Protein AF-A0A8J3CA20-F1 (afdb_monomer)

Secondary structure (DSSP, 8-state):
----STTS-HHHHHTSPPHHHHHHHHHHHHHHHHHHHHHHHT-TTTS-HHHHHHHHHHHHHHHHHHHHHHS--SSS--

pLDDT: mean 72.66, std 11.97, range [43.0, 88.62]

Organism: NCBI:txid907463

Radius of gyration: 18.33 Å; Cα contacts (8 Å, |Δi|>4): 58; chains: 1; bounding box: 51×18×45 Å

Sequence (78 aa):
MTDNVAGISRETAASAISPKVGAAALGAAVATIFWTIAGATFWKDTFTASEISGLCGASATVLAFILGYFIRDRLRNE

Structure (mmCIF, N/CA/C/O backbone):
data_AF-A0A8J3CA20-F1
#
_entry.id   AF-A0A8J3CA20-F1
#
loop_
_atom_site.group_PDB
_atom_site.id
_atom_site.type_symbol
_atom_site.label_atom_id
_atom_site.label_alt_id
_atom_site.label_comp_id
_atom_site.label_asym_id
_atom_site.label_entity_id
_atom_site.label_seq_id
_atom_site.pdbx_PDB_ins_code
_atom_site.Cartn_x
_atom_site.Cartn_y
_atom_site.Cartn_z
_atom_site.occupancy
_atom_site.B_iso_or_equiv
_atom_site.auth_seq_id
_atom_site.auth_comp_id
_atom_site.auth_asym_id
_atom_site.auth_atom_id
_atom_site.pdbx_PDB_model_num
ATOM 1 N N . MET A 1 1 ? -35.641 7.333 23.239 1.00 45.97 1 MET A N 1
ATOM 2 C CA . MET A 1 1 ? -34.862 6.083 23.313 1.00 45.97 1 MET A C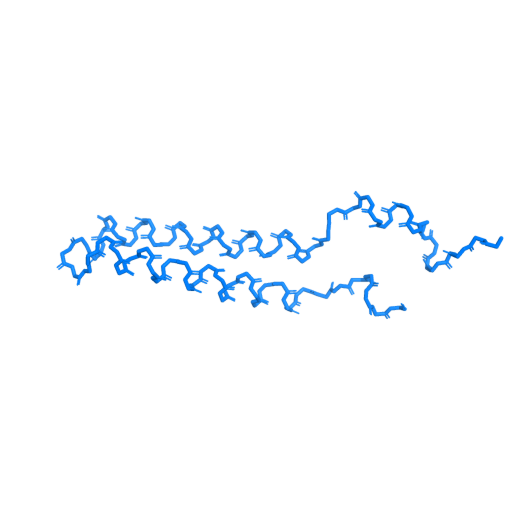A 1
ATOM 3 C C . MET A 1 1 ? -33.540 6.380 22.631 1.00 45.97 1 MET A C 1
ATOM 5 O O . MET A 1 1 ? -33.471 6.389 21.413 1.00 45.97 1 MET A O 1
ATOM 9 N N . THR A 1 2 ? -32.566 6.865 23.396 1.00 52.47 2 THR A N 1
ATOM 10 C CA . THR A 1 2 ? -31.244 7.231 22.884 1.00 52.47 2 THR A CA 1
ATOM 11 C C . THR A 1 2 ? -30.407 5.962 22.871 1.00 52.47 2 THR A C 1
ATOM 13 O O . THR A 1 2 ? -30.040 5.458 23.930 1.00 52.47 2 THR A O 1
ATOM 16 N N . ASP A 1 3 ? -30.175 5.412 21.679 1.00 50.34 3 ASP A N 1
ATOM 17 C CA . ASP A 1 3 ? -29.312 4.248 21.464 1.00 50.34 3 ASP A CA 1
ATOM 18 C C . ASP A 1 3 ? -27.859 4.620 21.803 1.00 50.34 3 ASP A C 1
ATOM 20 O O . ASP A 1 3 ? -27.048 4.947 20.935 1.00 50.34 3 ASP A O 1
ATOM 24 N N . ASN A 1 4 ? -27.544 4.624 23.096 1.00 53.50 4 ASN A N 1
ATOM 25 C CA . ASN A 1 4 ? -26.198 4.791 23.616 1.00 53.50 4 ASN A CA 1
ATOM 26 C C . ASN A 1 4 ? -25.529 3.418 23.656 1.00 53.50 4 ASN A C 1
ATOM 28 O O . ASN A 1 4 ? -25.704 2.662 24.610 1.00 53.50 4 ASN A O 1
ATOM 32 N N . VAL A 1 5 ? -24.749 3.109 22.625 1.00 52.22 5 VAL A N 1
ATOM 33 C CA . VAL A 1 5 ? -23.782 2.009 22.667 1.00 52.22 5 VAL A CA 1
ATOM 34 C C . VAL A 1 5 ? -22.475 2.602 23.211 1.00 52.22 5 VAL A C 1
ATOM 36 O O . VAL A 1 5 ? -21.960 3.577 22.670 1.00 52.22 5 VAL A O 1
ATOM 39 N N . ALA A 1 6 ? -22.022 2.104 24.364 1.00 56.03 6 ALA A N 1
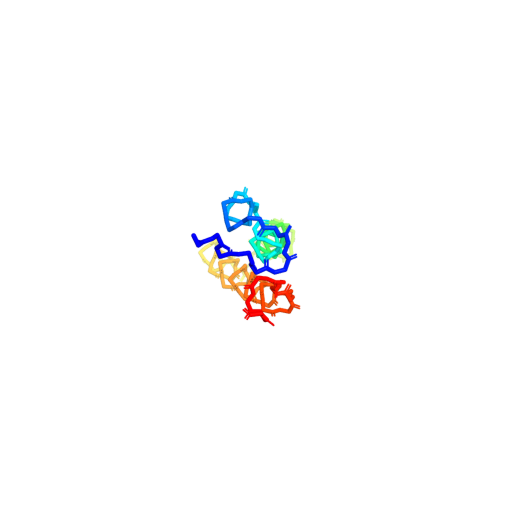ATOM 40 C CA . ALA A 1 6 ? -20.766 2.461 25.045 1.00 56.03 6 ALA A CA 1
ATOM 41 C C . ALA A 1 6 ? -20.515 3.941 25.435 1.00 56.03 6 ALA A C 1
ATOM 43 O O . ALA A 1 6 ? -19.377 4.332 25.688 1.00 56.03 6 ALA A O 1
ATOM 44 N N . GLY A 1 7 ? -21.556 4.772 25.565 1.00 57.78 7 GLY A N 1
ATOM 45 C CA . GLY A 1 7 ? -21.423 6.129 26.128 1.00 57.78 7 GLY A CA 1
ATOM 46 C C . GLY A 1 7 ? -20.912 7.201 25.157 1.00 57.78 7 GLY A C 1
ATOM 47 O O . GLY A 1 7 ? -20.603 8.311 25.585 1.00 57.78 7 GLY A O 1
ATOM 48 N N . ILE A 1 8 ? -20.866 6.904 23.857 1.00 59.88 8 ILE A N 1
ATOM 49 C CA . ILE A 1 8 ? -20.621 7.878 22.787 1.00 59.88 8 ILE A CA 1
ATOM 50 C C . ILE A 1 8 ? -21.866 7.893 21.897 1.00 59.88 8 ILE A C 1
ATOM 52 O O . ILE A 1 8 ? -22.344 6.837 21.484 1.00 59.88 8 ILE A O 1
ATOM 56 N N . SER A 1 9 ? -22.422 9.075 21.603 1.00 67.19 9 SER A N 1
ATOM 57 C CA . SER A 1 9 ? -23.589 9.150 20.716 1.00 67.19 9 SER A CA 1
ATOM 58 C C . SER A 1 9 ? -23.220 8.612 19.329 1.00 67.19 9 SER A C 1
ATOM 60 O O . SER A 1 9 ? -22.131 8.893 18.819 1.00 67.19 9 SER A O 1
ATOM 62 N N . ARG A 1 10 ? -24.118 7.852 18.685 1.00 63.47 10 ARG A N 1
ATOM 63 C CA . ARG A 1 10 ? -23.897 7.324 17.321 1.00 63.47 10 ARG A CA 1
ATOM 64 C C . ARG A 1 10 ? -23.511 8.418 16.318 1.00 63.47 10 ARG A C 1
ATOM 66 O O . ARG A 1 10 ? -22.736 8.166 15.405 1.00 63.47 10 ARG A O 1
ATOM 73 N N . GLU A 1 11 ? -24.004 9.634 16.529 1.00 60.62 11 GLU A N 1
ATOM 74 C CA . GLU A 1 11 ? -23.667 10.836 15.759 1.00 60.62 11 GLU A CA 1
ATOM 75 C C . GLU A 1 11 ? -22.182 11.218 15.899 1.00 60.62 11 GLU A C 1
ATOM 77 O O . GLU A 1 11 ? -21.515 11.503 14.907 1.00 60.62 11 GLU A O 1
ATOM 82 N N . THR A 1 12 ? -21.628 11.140 17.113 1.00 63.12 12 THR A N 1
ATOM 83 C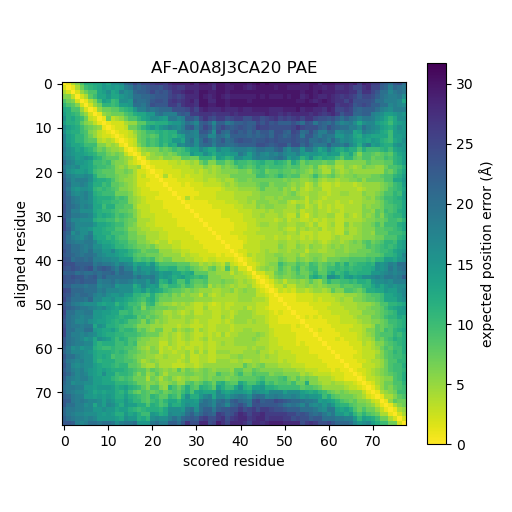 CA . THR A 1 12 ? -20.204 11.401 17.387 1.00 63.12 12 THR A CA 1
ATOM 84 C C . THR A 1 12 ? -19.314 10.306 16.794 1.00 63.12 12 THR A C 1
ATOM 86 O O . THR A 1 12 ? -18.266 10.599 16.221 1.00 63.12 12 THR A O 1
ATOM 89 N N . ALA A 1 13 ? -19.746 9.044 16.876 1.00 60.75 13 ALA A N 1
ATOM 90 C CA . ALA A 1 13 ? -19.047 7.920 16.255 1.00 60.75 13 ALA A CA 1
ATOM 91 C C . ALA A 1 13 ? -19.042 8.005 14.717 1.00 60.75 13 ALA A C 1
ATOM 93 O O . ALA A 1 13 ? -18.024 7.716 14.093 1.00 60.75 13 ALA A O 1
ATOM 94 N N . ALA A 1 14 ? -20.150 8.441 14.110 1.00 60.94 14 ALA A N 1
ATOM 95 C CA . ALA A 1 14 ? -20.266 8.636 12.666 1.00 60.94 14 ALA A CA 1
ATOM 96 C C . ALA A 1 14 ? -19.460 9.844 12.153 1.00 60.94 14 ALA A C 1
ATOM 98 O O . ALA A 1 14 ? -19.040 9.853 10.998 1.00 60.94 14 ALA A O 1
ATOM 99 N N . SER A 1 15 ? -19.220 10.848 13.003 1.00 60.44 15 SER A N 1
ATOM 100 C CA . SER A 1 15 ? -18.421 12.028 12.656 1.00 60.44 15 SER A CA 1
ATOM 101 C 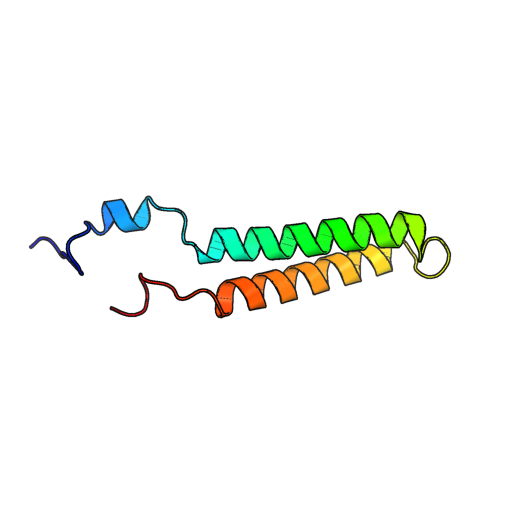C . SER A 1 15 ? -16.903 11.793 12.727 1.00 60.44 15 SER A C 1
ATOM 103 O O . SER A 1 15 ? -16.139 12.650 12.276 1.00 60.44 15 SER A O 1
ATOM 105 N N . ALA A 1 16 ? -16.441 10.675 13.295 1.00 65.06 16 ALA A N 1
ATOM 106 C CA . ALA A 1 16 ? -15.020 10.370 13.434 1.00 65.06 16 ALA A CA 1
ATOM 107 C C . ALA A 1 16 ? -14.500 9.553 12.239 1.00 65.06 16 ALA A C 1
ATOM 109 O O . ALA A 1 16 ? -15.094 8.550 11.844 1.00 65.06 16 ALA A O 1
ATOM 110 N N . ILE A 1 17 ? -13.346 9.940 11.681 1.00 65.38 17 ILE A N 1
ATOM 111 C CA . ILE A 1 17 ? -12.666 9.132 10.659 1.00 65.38 17 ILE A CA 1
ATOM 112 C C . ILE A 1 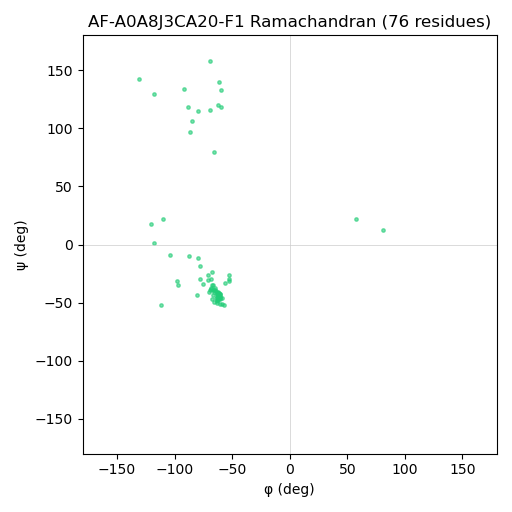17 ? -12.273 7.793 11.288 1.00 65.38 17 ILE A C 1
ATOM 114 O O . ILE A 1 17 ? -11.511 7.750 12.255 1.00 65.38 17 ILE A O 1
ATOM 118 N N . SER A 1 18 ? -12.780 6.692 10.724 1.00 67.69 18 SER A N 1
ATOM 119 C CA . SER A 1 18 ? -12.451 5.354 11.213 1.00 67.69 18 SER A CA 1
ATOM 120 C C . SER A 1 18 ? -10.935 5.113 11.120 1.00 67.69 18 SER A C 1
ATOM 122 O O . SER A 1 18 ? -10.346 5.335 10.055 1.00 67.69 18 SER A O 1
ATOM 124 N N . PRO A 1 19 ? -10.290 4.591 12.181 1.00 68.56 19 PRO A N 1
ATOM 125 C CA . PRO A 1 19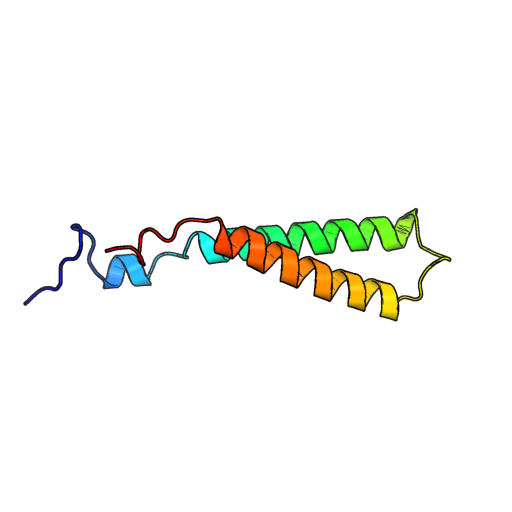 ? -8.865 4.246 12.178 1.00 68.56 19 PRO A CA 1
ATOM 126 C C . PRO A 1 19 ? -8.458 3.325 11.020 1.00 68.56 19 PRO A C 1
ATOM 128 O O . PRO A 1 19 ? -7.322 3.371 10.549 1.00 68.56 19 PRO A O 1
ATOM 131 N N . LYS A 1 20 ? -9.403 2.526 10.512 1.00 70.25 20 LYS A N 1
ATOM 132 C CA . LYS A 1 20 ? -9.203 1.676 9.336 1.00 70.25 20 LYS A CA 1
ATOM 133 C C . LYS A 1 20 ? -8.971 2.469 8.059 1.00 70.25 20 LYS A C 1
ATOM 135 O O . LYS A 1 20 ? -8.140 2.070 7.254 1.00 70.25 20 LYS A O 1
ATOM 140 N N . VAL A 1 21 ? -9.678 3.586 7.879 1.00 75.38 21 VAL A N 1
ATOM 141 C CA . VAL A 1 21 ? -9.517 4.460 6.708 1.00 75.38 21 VAL A CA 1
ATOM 142 C C . VAL A 1 21 ? -8.140 5.114 6.739 1.00 75.38 21 VAL A C 1
ATOM 144 O O . VAL A 1 21 ? -7.445 5.119 5.727 1.00 75.38 21 VAL A O 1
ATOM 147 N N . GLY A 1 22 ? -7.705 5.585 7.911 1.00 77.81 22 GLY A N 1
ATOM 148 C CA . GLY A 1 22 ? -6.366 6.152 8.082 1.00 77.81 22 GLY A CA 1
ATOM 149 C C . GLY A 1 22 ? -5.257 5.144 7.770 1.00 77.81 22 GLY A C 1
ATOM 150 O O . GLY A 1 22 ? -4.304 5.464 7.066 1.00 77.81 22 GLY A O 1
ATOM 151 N N . ALA A 1 23 ? -5.398 3.902 8.227 1.00 74.88 23 ALA A N 1
ATOM 152 C CA . ALA A 1 23 ? -4.397 2.873 7.969 1.00 74.88 23 ALA A CA 1
ATOM 153 C C . ALA A 1 23 ? -4.430 2.324 6.543 1.00 74.88 23 ALA A C 1
ATOM 155 O O . ALA A 1 23 ? -3.373 2.054 5.975 1.00 74.88 23 ALA A O 1
ATOM 156 N N . ALA A 1 24 ? -5.611 2.234 5.931 1.00 78.25 24 ALA A N 1
ATOM 157 C CA . ALA A 1 24 ? -5.728 1.938 4.510 1.00 78.25 24 ALA A CA 1
ATOM 158 C C . ALA A 1 24 ? -5.035 3.019 3.661 1.00 78.25 24 ALA A C 1
ATOM 160 O O . ALA A 1 24 ? -4.260 2.695 2.760 1.00 78.25 24 ALA A O 1
ATOM 161 N N . ALA A 1 25 ? -5.244 4.298 3.997 1.00 80.19 25 ALA A N 1
ATOM 162 C CA . ALA A 1 25 ? -4.581 5.421 3.339 1.00 80.19 25 ALA A CA 1
ATOM 163 C C . ALA A 1 25 ? -3.056 5.383 3.527 1.00 80.19 25 ALA A C 1
ATOM 165 O O . ALA A 1 25 ? -2.314 5.601 2.571 1.00 80.19 25 ALA A O 1
ATOM 166 N N . LEU A 1 26 ? -2.581 5.041 4.729 1.00 79.88 26 LEU A N 1
ATOM 167 C CA . LEU A 1 26 ? -1.153 4.883 5.003 1.00 79.88 26 LEU A CA 1
ATOM 168 C C . LEU A 1 26 ? -0.537 3.749 4.166 1.00 79.88 26 LEU A C 1
ATOM 170 O O . LEU A 1 26 ? 0.533 3.922 3.588 1.00 79.88 26 LEU A O 1
ATOM 174 N N . GLY A 1 27 ? -1.239 2.621 4.033 1.00 81.31 27 GLY A N 1
ATOM 175 C CA . GLY A 1 27 ? -0.823 1.501 3.186 1.00 81.31 27 GLY A CA 1
ATOM 176 C C . GLY A 1 27 ? -0.687 1.869 1.717 1.00 81.31 27 GLY A C 1
ATOM 177 O O . GLY A 1 27 ? 0.332 1.575 1.090 1.00 81.31 27 GLY A O 1
ATOM 178 N N . ALA A 1 28 ? -1.691 2.563 1.184 1.00 78.25 28 ALA A N 1
ATOM 179 C CA . ALA A 1 28 ? -1.670 3.047 -0.189 1.00 78.25 28 ALA A CA 1
ATOM 180 C C . ALA A 1 28 ? -0.544 4.070 -0.422 1.00 78.25 28 ALA A C 1
ATOM 182 O O . ALA A 1 28 ? 0.144 4.012 -1.444 1.00 78.25 28 ALA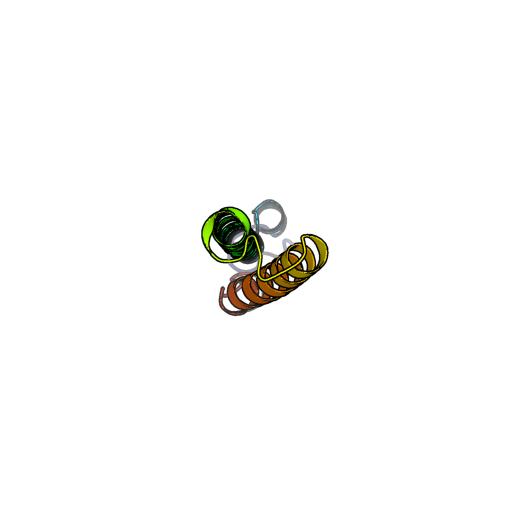 A O 1
ATOM 183 N N . ALA A 1 29 ? -0.308 4.971 0.537 1.00 81.00 29 ALA A N 1
ATOM 184 C CA . ALA A 1 29 ? 0.767 5.956 0.456 1.00 81.00 29 ALA A CA 1
ATOM 185 C C . ALA A 1 29 ? 2.152 5.292 0.435 1.00 81.00 29 ALA A C 1
ATOM 187 O O . ALA A 1 29 ? 2.971 5.615 -0.424 1.00 81.00 29 ALA A O 1
ATOM 188 N N . VAL A 1 30 ? 2.400 4.320 1.321 1.00 85.12 30 VAL A N 1
ATOM 189 C CA . VAL A 1 30 ? 3.672 3.578 1.368 1.00 85.12 30 VAL A CA 1
ATOM 190 C C . VAL A 1 30 ? 3.929 2.837 0.057 1.00 85.12 30 VAL A C 1
ATOM 192 O O . VAL A 1 30 ? 5.028 2.929 -0.488 1.00 85.12 30 VAL A O 1
ATOM 195 N N . ALA A 1 31 ? 2.914 2.160 -0.486 1.00 86.19 31 ALA A N 1
ATOM 196 C CA . ALA A 1 31 ? 3.017 1.480 -1.776 1.00 86.19 31 ALA A CA 1
ATOM 197 C C . ALA A 1 31 ? 3.380 2.454 -2.907 1.00 86.19 31 ALA A C 1
ATOM 199 O O . ALA A 1 31 ? 4.293 2.199 -3.690 1.00 86.19 31 ALA A O 1
ATOM 200 N N . THR A 1 32 ? 2.701 3.601 -2.951 1.00 84.38 32 THR A N 1
ATOM 201 C CA . THR A 1 32 ? 2.912 4.620 -3.985 1.00 84.38 32 THR A CA 1
ATOM 202 C C . THR A 1 32 ? 4.324 5.196 -3.920 1.00 84.38 32 THR A C 1
ATOM 204 O O . THR A 1 32 ? 4.999 5.297 -4.944 1.00 84.38 32 THR A O 1
ATOM 207 N N . ILE A 1 33 ? 4.808 5.526 -2.719 1.00 87.00 33 ILE A N 1
ATOM 208 C CA . ILE A 1 33 ? 6.168 6.042 -2.512 1.00 87.00 33 ILE A CA 1
ATOM 209 C C . ILE A 1 33 ? 7.203 4.996 -2.935 1.00 87.00 33 ILE A C 1
ATOM 211 O O . ILE A 1 33 ? 8.135 5.324 -3.669 1.00 87.00 33 ILE A O 1
ATOM 215 N N . PHE A 1 34 ? 7.017 3.736 -2.529 1.00 88.62 34 PHE A N 1
ATOM 216 C CA . PHE A 1 34 ? 7.921 2.645 -2.890 1.00 88.62 34 PHE A CA 1
ATOM 217 C C . PHE A 1 34 ? 8.048 2.492 -4.409 1.00 88.62 34 PHE A C 1
ATOM 219 O O . PHE A 1 34 ? 9.161 2.516 -4.927 1.00 88.62 34 PHE A O 1
ATOM 226 N N . TRP A 1 35 ? 6.930 2.397 -5.134 1.00 84.62 35 TRP A N 1
ATOM 227 C CA . TRP A 1 35 ? 6.957 2.207 -6.588 1.00 84.62 35 TRP A CA 1
ATOM 228 C C . TRP A 1 35 ? 7.423 3.440 -7.356 1.00 84.62 35 TRP A C 1
ATOM 230 O O . TRP A 1 35 ? 8.070 3.293 -8.390 1.00 84.62 35 TRP A O 1
ATOM 240 N N . THR A 1 36 ? 7.173 4.643 -6.834 1.00 84.31 36 THR A N 1
ATOM 241 C CA . THR A 1 36 ? 7.709 5.884 -7.413 1.00 84.31 36 THR A CA 1
ATOM 242 C C . THR A 1 36 ? 9.235 5.897 -7.351 1.00 84.31 36 THR A C 1
ATOM 244 O O . THR A 1 36 ? 9.892 6.156 -8.357 1.00 84.31 36 THR A O 1
ATOM 247 N N . ILE A 1 37 ? 9.811 5.568 -6.189 1.00 85.31 37 ILE A N 1
ATOM 248 C CA . ILE A 1 37 ? 11.267 5.485 -6.026 1.00 85.31 37 ILE A CA 1
ATOM 249 C C . ILE A 1 37 ? 11.810 4.342 -6.881 1.00 85.31 37 ILE A C 1
ATOM 251 O O . ILE A 1 37 ? 12.730 4.543 -7.666 1.00 85.31 37 ILE A O 1
ATOM 255 N N . ALA A 1 38 ? 11.214 3.156 -6.778 1.00 83.56 38 ALA A N 1
ATOM 256 C CA . ALA A 1 38 ? 11.749 1.971 -7.424 1.00 83.56 38 ALA A CA 1
ATOM 257 C C . ALA A 1 38 ? 11.679 2.029 -8.956 1.00 83.56 38 ALA A C 1
ATOM 259 O O . ALA A 1 38 ? 12.613 1.582 -9.623 1.00 83.56 38 ALA A O 1
ATOM 260 N N . GLY A 1 39 ? 10.631 2.643 -9.512 1.00 82.56 39 GLY A N 1
ATOM 261 C CA . GLY A 1 39 ? 10.544 2.930 -10.940 1.00 82.56 39 GLY A CA 1
ATOM 262 C C . GLY A 1 39 ? 11.576 3.955 -11.413 1.00 82.56 39 GLY A C 1
ATOM 263 O O . GLY A 1 39 ? 12.114 3.813 -12.508 1.00 82.56 39 GLY A O 1
ATOM 264 N N . ALA A 1 40 ? 11.912 4.944 -10.580 1.00 79.19 40 ALA A N 1
ATOM 265 C CA . ALA A 1 40 ? 12.919 5.951 -10.908 1.00 79.19 40 ALA A CA 1
ATOM 266 C C . ALA A 1 40 ? 14.368 5.444 -10.763 1.00 79.19 40 ALA A C 1
ATOM 268 O O . ALA A 1 40 ? 15.250 5.932 -11.470 1.00 79.19 40 ALA A O 1
ATOM 269 N N . THR A 1 41 ? 14.637 4.491 -9.860 1.00 80.38 41 THR A N 1
ATOM 270 C CA . THR A 1 41 ? 16.012 4.093 -9.504 1.00 80.38 41 THR A CA 1
ATOM 271 C C . THR A 1 41 ? 16.394 2.685 -9.950 1.00 80.38 41 THR A C 1
ATOM 273 O O . THR A 1 41 ? 17.434 2.513 -10.581 1.00 80.38 41 THR A O 1
ATOM 276 N N . PHE A 1 42 ? 15.595 1.671 -9.613 1.00 76.06 42 PHE A N 1
ATOM 277 C CA . PHE A 1 42 ? 15.998 0.264 -9.730 1.00 76.06 42 PHE A CA 1
ATOM 278 C C . PHE A 1 42 ? 15.492 -0.397 -11.010 1.00 76.06 42 PHE A C 1
ATOM 280 O O . PHE A 1 42 ? 16.164 -1.271 -11.550 1.00 76.06 42 PHE A O 1
ATOM 287 N N . TRP A 1 43 ? 14.328 0.026 -11.506 1.00 77.44 43 TRP A N 1
ATOM 288 C CA . TRP A 1 43 ? 13.609 -0.678 -12.570 1.00 77.44 43 TRP A CA 1
ATOM 289 C C . TRP A 1 43 ? 13.369 0.140 -13.836 1.00 77.44 43 TRP A C 1
ATOM 291 O O . TRP A 1 43 ? 12.558 -0.258 -14.671 1.00 77.44 43 TRP A O 1
ATOM 301 N N . LYS A 1 44 ? 14.118 1.233 -14.015 1.00 66.75 44 LYS A N 1
ATOM 302 C CA . LYS A 1 44 ? 13.974 2.163 -15.147 1.00 66.75 44 LYS A CA 1
ATOM 303 C C . LYS A 1 44 ? 14.008 1.498 -16.535 1.00 66.75 44 LYS A C 1
ATOM 305 O O . LYS A 1 44 ? 13.355 1.990 -17.443 1.00 66.75 44 LYS A O 1
ATOM 310 N N . ASP A 1 45 ? 14.730 0.380 -16.671 1.00 75.56 45 ASP A N 1
ATOM 311 C CA . ASP A 1 45 ? 14.860 -0.395 -17.920 1.00 75.56 45 ASP A CA 1
ATOM 312 C C . ASP A 1 45 ? 14.308 -1.832 -17.797 1.00 75.56 45 ASP A C 1
ATOM 314 O O . ASP A 1 45 ? 14.422 -2.627 -18.726 1.00 75.56 45 ASP A O 1
ATOM 318 N N . THR A 1 46 ? 13.759 -2.202 -16.635 1.00 79.31 46 THR A N 1
ATOM 319 C CA . THR A 1 46 ? 13.295 -3.575 -16.349 1.00 79.31 46 THR A CA 1
ATOM 320 C C . THR A 1 46 ? 11.802 -3.736 -16.583 1.00 79.31 46 THR A C 1
ATOM 322 O O . THR A 1 46 ? 11.364 -4.795 -17.019 1.00 79.31 46 THR A O 1
ATOM 325 N N . PHE A 1 47 ? 11.028 -2.690 -16.298 1.00 76.12 47 PHE A N 1
ATOM 326 C CA . PHE A 1 47 ? 9.580 -2.688 -16.443 1.00 76.12 47 PHE A CA 1
ATOM 327 C C . PHE A 1 47 ? 9.136 -1.450 -17.214 1.00 76.12 47 PHE A C 1
ATOM 329 O O . PHE A 1 47 ? 9.660 -0.352 -17.032 1.00 76.12 47 PHE A O 1
ATOM 336 N N . THR A 1 48 ? 8.128 -1.621 -18.058 1.00 82.50 48 THR A N 1
ATOM 337 C CA . THR A 1 48 ? 7.436 -0.510 -18.705 1.00 82.50 48 THR A CA 1
ATOM 338 C C . THR A 1 48 ? 6.626 0.287 -17.679 1.00 82.50 48 THR A C 1
ATOM 340 O O . THR A 1 48 ? 6.210 -0.223 -16.635 1.00 82.50 48 THR A O 1
ATOM 343 N N . ALA A 1 49 ? 6.326 1.551 -17.992 1.00 79.44 49 ALA A N 1
ATOM 344 C CA . ALA A 1 49 ? 5.527 2.410 -17.114 1.00 79.44 49 ALA A CA 1
ATOM 345 C C . ALA A 1 49 ? 4.146 1.807 -16.773 1.00 79.44 49 ALA A C 1
ATOM 347 O O . ALA A 1 49 ? 3.644 1.983 -15.662 1.00 79.44 49 ALA A O 1
ATOM 348 N N . SER A 1 50 ? 3.551 1.053 -17.705 1.00 81.62 50 SER A N 1
ATOM 349 C CA . SER A 1 50 ? 2.273 0.368 -17.487 1.00 81.62 50 SER A CA 1
ATOM 350 C C . SER A 1 50 ? 2.386 -0.768 -16.466 1.00 81.62 50 SER A C 1
ATOM 352 O O . SER A 1 50 ? 1.483 -0.947 -15.651 1.00 81.62 50 SER A O 1
ATOM 354 N N . GLU A 1 51 ? 3.485 -1.523 -16.477 1.00 85.38 51 GLU A N 1
ATOM 355 C CA . GLU A 1 51 ? 3.717 -2.622 -15.531 1.00 85.38 51 GLU A CA 1
ATOM 356 C C . GLU A 1 51 ? 3.966 -2.095 -14.115 1.00 85.38 51 GLU A C 1
ATOM 358 O O . GLU A 1 51 ? 3.394 -2.610 -13.154 1.00 85.38 51 GLU A O 1
ATOM 363 N N . ILE A 1 52 ? 4.740 -1.011 -13.987 1.00 82.50 52 ILE A N 1
ATOM 364 C CA . ILE A 1 52 ? 4.984 -0.338 -12.703 1.00 82.50 52 ILE A CA 1
ATOM 365 C C . ILE A 1 52 ? 3.680 0.226 -12.131 1.00 82.50 52 ILE A C 1
ATOM 367 O O . ILE A 1 52 ? 3.411 0.067 -10.941 1.00 82.50 52 ILE A O 1
ATOM 371 N N . SER A 1 53 ? 2.837 0.842 -12.965 1.00 81.06 53 SER A N 1
ATOM 372 C CA . SER A 1 53 ? 1.524 1.338 -12.537 1.00 81.06 53 SER A CA 1
ATOM 373 C C . SER A 1 53 ? 0.614 0.202 -12.052 1.00 81.06 53 SER A C 1
ATOM 375 O O . SER A 1 53 ? -0.016 0.326 -10.999 1.00 81.06 53 SER A O 1
ATOM 377 N N . GLY A 1 54 ? 0.610 -0.934 -12.759 1.00 83.69 54 GLY A N 1
ATOM 378 C CA . GLY A 1 54 ? -0.133 -2.131 -12.365 1.00 83.69 54 GLY A CA 1
ATOM 379 C C . GLY A 1 54 ? 0.331 -2.711 -11.026 1.00 83.69 54 GLY A C 1
ATOM 380 O O . GLY A 1 54 ? -0.494 -2.948 -10.140 1.00 83.69 54 GLY A O 1
ATOM 381 N N . LEU A 1 55 ? 1.646 -2.879 -10.830 1.00 84.88 55 LEU A N 1
ATOM 382 C CA . LEU A 1 55 ? 2.199 -3.349 -9.554 1.00 84.88 55 LEU A CA 1
ATOM 383 C C . LEU A 1 55 ? 1.958 -2.348 -8.418 1.00 84.88 55 LEU A C 1
ATOM 385 O O . LEU A 1 55 ? 1.637 -2.754 -7.298 1.00 84.88 55 LEU A O 1
ATOM 389 N N . CYS A 1 56 ? 2.048 -1.047 -8.697 1.00 87.00 56 CYS A N 1
ATOM 390 C CA . CYS A 1 56 ? 1.724 0.002 -7.737 1.00 87.00 56 CYS A CA 1
ATOM 391 C C . CYS A 1 56 ? 0.265 -0.086 -7.281 1.00 87.00 56 CYS A C 1
ATOM 393 O O . CYS A 1 56 ? 0.005 -0.148 -6.082 1.00 87.00 56 CYS A O 1
ATOM 395 N N . GLY A 1 57 ? -0.688 -0.165 -8.212 1.00 79.38 57 GLY A N 1
ATOM 396 C CA . GLY A 1 57 ? -2.108 -0.296 -7.879 1.00 79.38 57 GLY A CA 1
ATOM 397 C C . GLY A 1 57 ? -2.423 -1.581 -7.106 1.00 79.38 57 GLY A C 1
ATOM 398 O O . GLY A 1 57 ? -3.125 -1.542 -6.091 1.00 79.38 57 GLY A O 1
ATOM 399 N N . ALA A 1 58 ? -1.859 -2.715 -7.531 1.00 85.81 58 ALA A N 1
ATOM 400 C CA . ALA A 1 58 ? -2.052 -3.997 -6.856 1.00 85.81 58 ALA A CA 1
ATOM 401 C C . ALA A 1 58 ? -1.488 -3.980 -5.426 1.00 85.81 58 ALA A C 1
ATOM 403 O O . ALA A 1 58 ? -2.184 -4.333 -4.473 1.00 85.81 58 ALA A O 1
ATOM 404 N N . SER A 1 59 ? -0.249 -3.516 -5.257 1.00 85.12 59 SER A N 1
ATOM 405 C CA . SER A 1 59 ? 0.410 -3.450 -3.948 1.00 85.12 59 SER A CA 1
ATOM 406 C C . SER A 1 59 ? -0.249 -2.440 -3.004 1.00 85.12 59 SER A C 1
ATOM 408 O O . SER A 1 59 ? -0.430 -2.754 -1.828 1.00 85.12 59 SER A O 1
ATOM 410 N N . ALA A 1 60 ? -0.689 -1.281 -3.509 1.00 83.69 60 ALA A N 1
ATOM 411 C CA . ALA A 1 60 ? -1.464 -0.306 -2.744 1.00 83.69 60 ALA A CA 1
ATOM 412 C C . ALA A 1 60 ? -2.778 -0.905 -2.238 1.00 83.69 60 ALA A C 1
ATOM 414 O O . ALA A 1 60 ? -3.121 -0.730 -1.071 1.00 83.69 60 ALA A O 1
ATOM 415 N N . THR A 1 61 ? -3.475 -1.666 -3.086 1.00 84.31 61 THR A N 1
ATOM 416 C CA . THR A 1 61 ? -4.718 -2.353 -2.715 1.00 84.31 61 THR A CA 1
ATOM 417 C C . THR A 1 61 ? -4.459 -3.383 -1.619 1.00 84.31 61 THR A C 1
ATOM 419 O O . THR A 1 61 ? -5.112 -3.354 -0.579 1.00 84.31 61 THR A O 1
ATOM 422 N N . VAL A 1 62 ? -3.462 -4.255 -1.798 1.00 84.81 62 VAL A N 1
ATOM 423 C CA . VAL A 1 62 ? -3.115 -5.287 -0.809 1.00 84.81 62 VAL A CA 1
ATOM 424 C C . VAL A 1 62 ? -2.709 -4.664 0.528 1.00 84.81 62 VAL A C 1
ATOM 426 O O . VAL A 1 62 ? -3.216 -5.081 1.568 1.00 84.81 62 VAL A O 1
ATOM 429 N N . LEU A 1 63 ? -1.854 -3.638 0.525 1.00 82.50 63 LEU A N 1
ATOM 430 C CA . LEU A 1 63 ? -1.431 -2.956 1.751 1.00 82.50 63 LEU A CA 1
ATOM 431 C C . LEU A 1 63 ? -2.588 -2.229 2.434 1.00 82.50 63 LEU A C 1
ATOM 433 O O . LEU A 1 63 ? -2.713 -2.314 3.655 1.00 82.50 63 LEU A O 1
ATOM 437 N N . ALA A 1 64 ? -3.460 -1.574 1.666 1.00 80.19 64 ALA A N 1
ATOM 438 C CA . ALA A 1 64 ? -4.653 -0.937 2.204 1.00 80.19 64 ALA A CA 1
ATOM 439 C C . ALA A 1 64 ? -5.592 -1.955 2.872 1.00 80.19 64 ALA A C 1
ATOM 441 O O . ALA A 1 64 ? -6.098 -1.698 3.964 1.00 80.19 64 ALA A O 1
ATOM 442 N N . PHE A 1 65 ? -5.774 -3.134 2.265 1.00 77.38 65 PHE A N 1
ATOM 443 C CA . PHE A 1 65 ? -6.5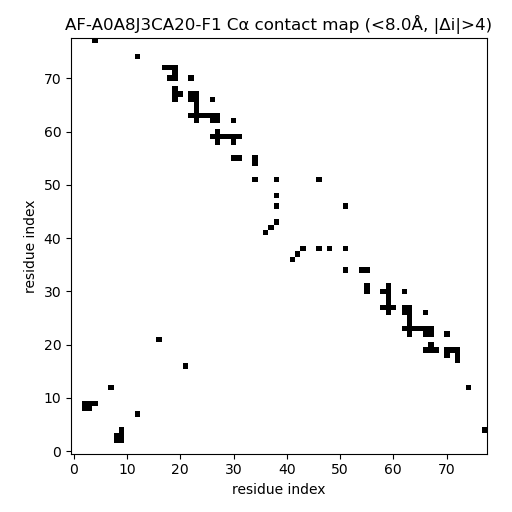66 -4.219 2.845 1.00 77.38 65 PHE A CA 1
ATOM 444 C C . PHE A 1 65 ? -5.920 -4.815 4.093 1.00 77.38 65 PHE A C 1
ATOM 446 O O . PHE A 1 65 ? -6.607 -4.976 5.095 1.00 77.38 65 PHE A O 1
ATOM 453 N N . ILE A 1 66 ? -4.620 -5.115 4.067 1.00 79.25 66 ILE A N 1
ATOM 454 C CA . ILE A 1 66 ? -3.898 -5.665 5.22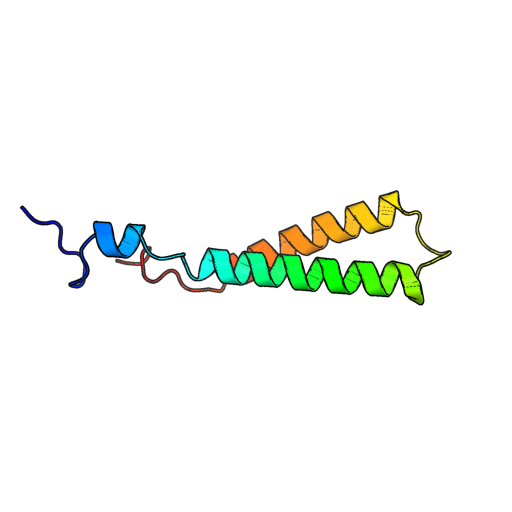4 1.00 79.25 66 ILE A CA 1
ATOM 455 C C . ILE A 1 66 ? -4.000 -4.695 6.403 1.00 79.25 66 ILE A C 1
ATOM 457 O O . ILE A 1 66 ? -4.425 -5.078 7.492 1.00 79.25 66 ILE A O 1
ATOM 461 N N . LEU A 1 67 ? -3.683 -3.420 6.184 1.00 76.25 67 LEU A N 1
ATOM 462 C CA . LEU A 1 67 ? -3.710 -2.414 7.242 1.00 76.25 67 LEU A CA 1
ATOM 463 C C . LEU A 1 67 ? -5.138 -2.112 7.716 1.00 76.25 67 LEU A C 1
ATOM 465 O O . LEU A 1 67 ? -5.367 -1.981 8.915 1.00 76.25 67 LEU A O 1
ATOM 469 N N . GLY A 1 68 ? -6.121 -2.090 6.816 1.00 71.31 68 GLY A N 1
ATOM 470 C CA . GLY A 1 68 ? -7.532 -1.960 7.185 1.00 71.31 68 GLY A CA 1
ATOM 471 C C . GLY A 1 68 ? -8.106 -3.184 7.917 1.00 71.31 68 GLY A C 1
ATOM 472 O O . GLY A 1 68 ? -9.013 -3.031 8.737 1.00 71.31 68 GLY A O 1
ATOM 473 N N . TYR A 1 69 ? -7.590 -4.389 7.647 1.00 69.12 69 TYR A N 1
ATOM 474 C CA . TYR A 1 69 ? -8.038 -5.646 8.256 1.00 69.12 69 TYR A CA 1
ATOM 475 C C . TYR A 1 69 ? -7.448 -5.859 9.653 1.00 69.12 69 TYR A C 1
ATOM 477 O O . TYR A 1 69 ? -8.171 -6.242 10.571 1.00 69.12 69 TYR A O 1
ATOM 485 N N . PHE A 1 70 ? -6.153 -5.581 9.836 1.00 69.38 70 PHE A N 1
ATOM 486 C CA . PHE A 1 70 ? -5.486 -5.761 11.128 1.00 69.38 70 PHE A CA 1
ATOM 487 C C . PHE A 1 70 ? -5.791 -4.648 12.136 1.00 69.38 70 PHE A C 1
ATOM 489 O O . PHE A 1 70 ? -5.627 -4.863 13.340 1.00 69.38 70 PHE A O 1
ATOM 496 N N . ILE A 1 71 ? -6.282 -3.483 11.697 1.00 67.38 71 ILE A N 1
ATOM 497 C CA . ILE A 1 71 ? -6.750 -2.462 12.634 1.00 67.38 71 ILE A CA 1
ATOM 498 C C . ILE A 1 71 ? -8.153 -2.794 13.132 1.00 67.38 71 ILE A C 1
ATOM 500 O O . ILE A 1 71 ? -9.151 -2.781 12.406 1.00 67.38 71 ILE A O 1
ATOM 504 N N . ARG A 1 72 ? -8.209 -3.067 14.435 1.00 58.44 72 ARG A N 1
ATOM 505 C CA . ARG A 1 72 ? -9.432 -3.367 15.166 1.00 58.44 72 ARG A CA 1
ATOM 506 C C . ARG A 1 72 ? -10.391 -2.182 15.067 1.00 58.44 72 ARG A C 1
ATOM 508 O O . ARG A 1 72 ? -10.099 -1.089 15.546 1.00 58.44 72 ARG A O 1
ATOM 515 N N . ASP A 1 73 ? -11.554 -2.419 14.466 1.00 60.50 73 ASP A N 1
ATOM 516 C CA . ASP A 1 73 ? -12.670 -1.481 14.562 1.00 60.50 73 ASP A CA 1
ATOM 517 C C . ASP A 1 73 ? -13.186 -1.517 15.993 1.00 60.50 73 ASP A C 1
ATOM 519 O O . ASP A 1 73 ? -13.688 -2.554 16.441 1.00 60.50 73 ASP A O 1
ATOM 523 N N . ARG A 1 74 ? -13.078 -0.403 16.714 1.00 54.16 74 ARG A N 1
ATOM 524 C CA . ARG A 1 74 ? -13.781 -0.277 17.992 1.00 54.16 74 ARG A CA 1
ATOM 525 C C . ARG A 1 74 ? -15.299 -0.214 17.799 1.00 54.16 74 ARG A C 1
ATOM 527 O O . ARG A 1 74 ? -16.007 -0.620 18.700 1.00 54.16 74 ARG A O 1
ATOM 534 N N . LEU A 1 75 ? -15.783 0.202 16.624 1.00 57.50 75 LEU A N 1
ATOM 535 C CA . LEU A 1 75 ? -17.214 0.380 16.347 1.00 57.50 75 LEU A CA 1
ATOM 536 C C . LEU A 1 75 ? -17.934 -0.881 15.837 1.00 57.50 75 LEU A C 1
ATOM 538 O O . LEU A 1 75 ? -19.152 -0.869 15.724 1.00 57.50 75 LEU A O 1
ATOM 542 N N . ARG A 1 76 ? -17.209 -1.956 15.485 1.00 51.59 76 ARG A N 1
ATOM 543 C CA . ARG A 1 76 ? -17.794 -3.179 14.886 1.00 51.59 76 ARG A CA 1
ATOM 544 C C . ARG A 1 76 ? -17.912 -4.357 15.860 1.00 51.59 76 ARG A C 1
ATOM 546 O O . ARG A 1 76 ? -18.485 -5.375 15.496 1.00 51.59 76 ARG A O 1
ATOM 553 N N . ASN A 1 77 ? -17.328 -4.257 17.053 1.00 47.09 77 ASN A N 1
ATOM 554 C CA . ASN A 1 77 ? -17.268 -5.360 18.021 1.00 47.09 77 ASN A CA 1
ATOM 555 C C . ASN A 1 77 ? -18.159 -5.131 19.254 1.00 47.09 77 ASN A C 1
ATOM 557 O O . ASN A 1 77 ? -17.897 -5.731 20.294 1.00 47.09 77 ASN A O 1
ATOM 561 N N . GLU A 1 78 ? -19.174 -4.274 19.136 1.00 43.00 78 GLU A N 1
ATOM 562 C CA . GLU A 1 78 ? -20.176 -4.015 20.177 1.00 43.00 78 GLU A CA 1
ATOM 563 C C . GLU A 1 78 ? -21.584 -4.174 19.602 1.00 43.00 78 GLU A C 1
ATOM 565 O O . GLU A 1 78 ? -21.883 -3.504 18.585 1.00 43.00 78 GLU A O 1
#

Foldseek 3Di:
DQPDDPNDGVVRVVPDDWVLQVQLVVQLVVLQVVLVVCCVPPCVPPDDPVVSVVSSVVRSNVRSCVRSVPDDGPPPPD

Mean predicted aligned error: 10.8 Å

Nearest PDB structures (foldseek):
  8scx-assembly1_B  TM=5.226E-01  e=4.896E+00  Saccharomyces cerevisiae
  6tcl-assembly1_KK  TM=5.113E-01  e=7.534E+00  Nostoc sp. PCC 7120 = FACHB-418

Solvent-accessible surface area (backbone atoms only — not comparable to full-atom values): 4451 Å² total; per-residue (Å²): 135,82,75,61,65,92,84,47,52,59,67,61,61,70,71,46,83,53,70,32,58,56,33,18,50,49,24,30,50,52,30,46,54,52,43,55,50,38,47,72,70,77,29,64,87,77,51,54,74,69,55,50,50,49,53,28,54,52,46,15,50,52,34,16,49,53,39,30,65,72,42,79,59,81,81,76,79,115